Protein AF-H0JKA9-F1 (afdb_monomer_lite)

Foldseek 3Di:
DPPPPDPVVVVVVVVLVVLLVVLLVQLVVLVVVPPDPVSPVSSVVSNVVSLCSLVVPQLVCLCVQVCCVVVDLPRHNVNDARPDPDGSVVVSCVPVVD

Organism: NCBI:txid1114960

Secondary structure (DSSP, 8-state):
--S---HHHHHHHHHHHHHHHHHHHHHHHHHHT-SSHHHHHHHHHHHHHHHHIIIIIIIHHHHTTTTGGG--TTT-TTT----SSS-HHHHHHHHH--

Radius of gyration: 15.96 Å; chains: 1; bounding box: 42×32×39 Å

Structure (mmCIF, N/CA/C/O backbone):
data_AF-H0JKA9-F1
#
_entry.id   AF-H0JKA9-F1
#
loop_
_atom_site.group_PDB
_atom_site.id
_atom_site.type_symbol
_atom_site.label_atom_id
_atom_site.label_alt_id
_atom_site.label_comp_id
_atom_site.label_asym_id
_atom_site.label_entity_id
_atom_site.label_seq_id
_atom_site.pdbx_PDB_ins_code
_atom_site.Cartn_x
_atom_site.Cartn_y
_atom_site.Cartn_z
_atom_site.occupancy
_atom_site.B_iso_or_equiv
_atom_site.auth_seq_id
_atom_site.auth_comp_id
_atom_site.auth_asym_id
_atom_site.auth_atom_id
_atom_site.pdbx_PDB_model_num
ATOM 1 N N . MET A 1 1 ? 24.072 -7.246 -7.534 1.00 41.16 1 MET A N 1
ATOM 2 C CA . MET A 1 1 ? 23.351 -7.774 -6.353 1.00 41.16 1 MET A CA 1
ATOM 3 C C . MET A 1 1 ? 21.886 -7.992 -6.741 1.00 41.16 1 MET A C 1
ATOM 5 O O . MET A 1 1 ? 20.998 -7.378 -6.177 1.00 41.16 1 MET A O 1
ATOM 9 N N . GLU A 1 2 ? 21.650 -8.845 -7.743 1.00 47.44 2 GLU A N 1
ATOM 10 C CA . GLU A 1 2 ? 20.366 -8.993 -8.466 1.00 47.44 2 GLU A CA 1
ATOM 11 C C . GLU A 1 2 ? 19.804 -10.425 -8.308 1.00 47.44 2 GLU A C 1
ATOM 13 O O . GLU A 1 2 ? 19.156 -10.948 -9.200 1.00 47.44 2 GLU A O 1
ATOM 18 N N . ASN A 1 3 ? 20.147 -11.136 -7.223 1.00 48.16 3 ASN A N 1
ATOM 19 C CA . ASN A 1 3 ? 20.003 -12.604 -7.176 1.00 48.16 3 ASN A CA 1
ATOM 20 C C . ASN A 1 3 ? 19.256 -13.162 -5.956 1.00 48.16 3 ASN A C 1
ATOM 22 O O . ASN A 1 3 ? 19.370 -14.347 -5.656 1.00 48.16 3 ASN A O 1
ATOM 26 N N . SER A 1 4 ? 18.464 -12.336 -5.269 1.00 54.62 4 SER A N 1
ATOM 27 C CA . SER A 1 4 ? 17.674 -12.810 -4.120 1.00 54.62 4 SER A CA 1
ATOM 28 C C . SER A 1 4 ? 16.213 -12.371 -4.129 1.00 54.62 4 SER A C 1
ATOM 30 O O . SER A 1 4 ? 15.542 -12.600 -3.133 1.00 54.62 4 SER A O 1
ATOM 32 N N . ARG A 1 5 ? 15.714 -11.763 -5.216 1.00 60.56 5 ARG A N 1
ATOM 33 C CA . ARG A 1 5 ? 14.281 -11.488 -5.388 1.00 60.56 5 ARG A CA 1
ATOM 34 C C . ARG A 1 5 ? 13.608 -12.784 -5.821 1.00 60.56 5 ARG A C 1
ATOM 36 O O . ARG A 1 5 ? 13.795 -13.234 -6.947 1.00 60.56 5 ARG A O 1
ATOM 43 N N . GLY A 1 6 ? 12.936 -13.448 -4.890 1.00 74.00 6 GLY A N 1
ATOM 44 C CA . GLY A 1 6 ? 12.428 -14.803 -5.090 1.00 74.00 6 GLY A CA 1
ATOM 45 C C . GLY A 1 6 ? 10.987 -15.001 -4.618 1.00 74.00 6 GLY A C 1
ATOM 46 O O . GLY A 1 6 ? 10.311 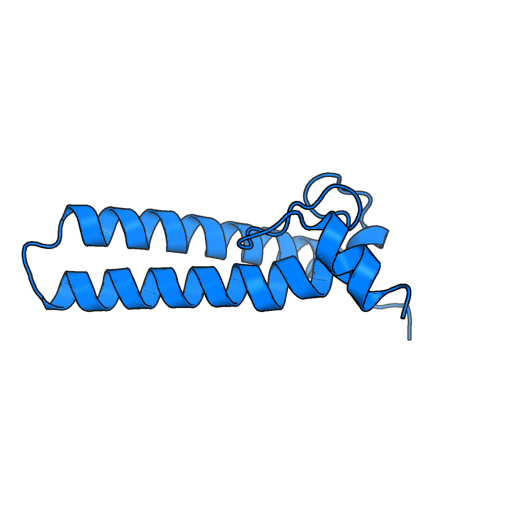-14.056 -4.209 1.00 74.00 6 GLY A O 1
ATOM 47 N N . PRO A 1 7 ? 10.511 -16.261 -4.565 1.00 74.88 7 PRO A N 1
ATOM 48 C CA . PRO A 1 7 ? 9.157 -16.608 -4.105 1.00 74.88 7 PRO A CA 1
ATOM 49 C C . PRO A 1 7 ? 8.853 -16.178 -2.663 1.00 74.88 7 PRO A C 1
ATOM 51 O O . PRO A 1 7 ? 7.718 -16.267 -2.192 1.00 74.88 7 PRO A O 1
ATOM 54 N N . ARG A 1 8 ? 9.888 -15.808 -1.906 1.00 78.69 8 ARG A N 1
ATOM 55 C CA . ARG A 1 8 ? 9.783 -15.322 -0.534 1.00 78.69 8 ARG A CA 1
ATOM 56 C C . ARG A 1 8 ? 9.388 -13.847 -0.494 1.00 78.69 8 ARG A C 1
ATOM 58 O O . ARG A 1 8 ? 8.529 -13.508 0.310 1.00 78.69 8 ARG A O 1
ATOM 65 N N . ASP A 1 9 ? 9.926 -13.025 -1.389 1.00 81.50 9 ASP A N 1
ATOM 66 C CA . ASP A 1 9 ? 9.576 -11.604 -1.489 1.00 81.50 9 ASP A CA 1
ATOM 67 C C . ASP A 1 9 ? 8.193 -11.418 -2.118 1.00 81.50 9 ASP A C 1
ATOM 69 O O . ASP A 1 9 ? 7.416 -10.593 -1.652 1.00 81.50 9 ASP A O 1
ATOM 73 N N . ALA A 1 10 ? 7.826 -12.271 -3.081 1.00 81.12 10 ALA A N 1
ATOM 74 C CA . ALA A 1 10 ? 6.458 -12.327 -3.600 1.00 81.12 10 ALA A CA 1
ATOM 75 C C . ALA A 1 10 ? 5.443 -12.641 -2.481 1.00 81.12 10 ALA A C 1
ATOM 77 O O . ALA A 1 10 ? 4.443 -11.953 -2.294 1.00 81.12 10 ALA A O 1
ATOM 78 N N . ARG A 1 11 ? 5.725 -13.649 -1.643 1.00 84.00 11 ARG A N 1
ATOM 79 C CA . ARG A 1 11 ? 4.874 -13.938 -0.475 1.00 84.00 11 ARG A CA 1
ATOM 80 C C . ARG A 1 11 ? 4.860 -12.796 0.533 1.00 84.00 11 ARG A C 1
ATOM 82 O O . ARG A 1 11 ? 3.814 -12.542 1.126 1.00 84.00 11 ARG A O 1
ATOM 89 N N . TYR A 1 12 ? 5.996 -12.133 0.723 1.00 86.06 12 TYR A N 1
ATOM 90 C CA . TYR A 1 12 ? 6.104 -10.979 1.600 1.00 86.06 12 TYR A CA 1
ATOM 91 C C . TYR A 1 12 ? 5.156 -9.866 1.151 1.00 86.06 12 TYR A C 1
ATOM 93 O O . TYR A 1 12 ? 4.273 -9.499 1.922 1.00 86.06 12 TYR A O 1
ATOM 101 N N . ILE A 1 13 ? 5.239 -9.411 -0.102 1.00 84.25 13 ILE A N 1
ATOM 102 C CA . ILE A 1 13 ? 4.416 -8.296 -0.582 1.00 84.25 13 ILE A CA 1
ATOM 103 C C . ILE A 1 13 ? 2.917 -8.614 -0.528 1.00 84.25 13 ILE A C 1
ATOM 105 O O . ILE A 1 13 ? 2.143 -7.818 -0.001 1.00 84.25 13 ILE A O 1
ATOM 109 N N . HIS A 1 14 ? 2.497 -9.822 -0.921 1.00 84.19 14 HIS A N 1
ATOM 110 C CA . HIS A 1 14 ? 1.094 -10.228 -0.786 1.00 84.19 14 HIS A CA 1
ATOM 111 C C . HIS A 1 14 ? 0.644 -10.294 0.680 1.00 84.19 14 HIS A C 1
ATOM 113 O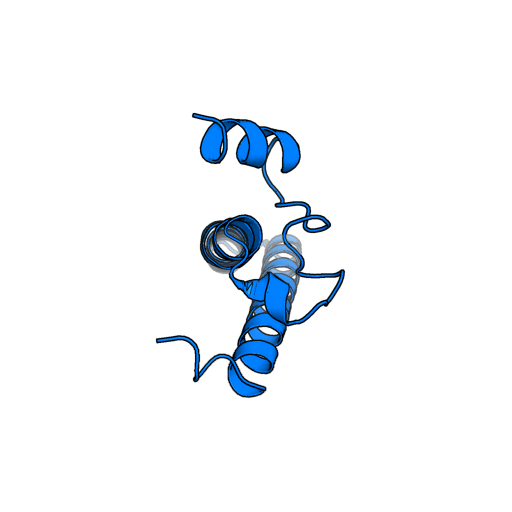 O . HIS A 1 14 ? -0.497 -9.952 1.000 1.00 84.19 14 HIS A O 1
ATOM 119 N N . SER A 1 15 ? 1.525 -10.718 1.593 1.00 86.31 15 SER A N 1
ATOM 120 C CA . SER A 1 15 ? 1.222 -10.721 3.026 1.00 86.31 15 SER A CA 1
ATOM 121 C C . SER A 1 15 ? 1.110 -9.307 3.600 1.00 86.31 15 SER A C 1
ATOM 123 O O . SER A 1 15 ? 0.214 -9.069 4.408 1.00 86.31 15 SER A O 1
ATOM 125 N N . VAL A 1 16 ? 1.933 -8.365 3.130 1.00 86.75 16 VAL A N 1
ATOM 126 C CA . VAL A 1 16 ? 1.875 -6.943 3.499 1.00 86.75 16 VAL A CA 1
ATOM 127 C C . VAL A 1 16 ? 0.574 -6.314 2.999 1.00 86.75 16 VAL A C 1
ATOM 129 O O . VAL A 1 16 ? -0.136 -5.702 3.792 1.00 86.75 16 VAL A O 1
ATOM 132 N N . ILE A 1 17 ? 0.185 -6.554 1.741 1.00 84.94 17 ILE A N 1
ATOM 133 C CA . ILE A 1 17 ? -1.101 -6.092 1.180 1.00 84.94 17 ILE A CA 1
ATOM 134 C C . ILE A 1 17 ? -2.269 -6.637 1.998 1.00 84.94 17 ILE A C 1
ATOM 136 O O . ILE A 1 17 ? -3.189 -5.909 2.371 1.00 84.94 17 ILE A O 1
ATOM 140 N N . ARG A 1 18 ? -2.235 -7.931 2.332 1.00 85.50 18 ARG A N 1
ATOM 141 C CA . ARG A 1 18 ? -3.276 -8.537 3.163 1.00 85.50 18 ARG A CA 1
ATOM 142 C C . ARG A 1 18 ? -3.306 -7.924 4.563 1.00 85.50 18 ARG A C 1
ATOM 144 O O . ARG A 1 18 ? -4.395 -7.680 5.074 1.00 85.50 18 ARG A O 1
ATOM 151 N N . ALA A 1 19 ? -2.151 -7.679 5.178 1.00 84.88 19 ALA A N 1
ATOM 152 C CA . ALA A 1 19 ? -2.057 -7.055 6.493 1.00 84.88 19 ALA A CA 1
ATOM 153 C C . ALA A 1 19 ? -2.614 -5.625 6.477 1.00 84.88 19 ALA A C 1
ATOM 155 O O . ALA A 1 19 ? -3.412 -5.293 7.350 1.00 84.88 19 ALA A O 1
ATOM 156 N N . GLN A 1 20 ? -2.273 -4.825 5.463 1.00 86.69 20 GLN A N 1
ATOM 157 C CA . GLN A 1 20 ? -2.804 -3.476 5.258 1.00 86.69 20 GLN A CA 1
ATOM 158 C C . GLN A 1 20 ? -4.334 -3.503 5.147 1.00 86.69 20 GLN A C 1
ATOM 160 O O . GLN A 1 20 ? -5.012 -2.847 5.940 1.00 86.69 20 GLN A O 1
ATOM 165 N N . ARG A 1 21 ? -4.886 -4.346 4.261 1.00 86.19 21 ARG A N 1
ATOM 166 C CA . ARG A 1 21 ? -6.340 -4.433 4.036 1.00 86.19 21 ARG A CA 1
ATOM 167 C C . ARG A 1 21 ? -7.078 -4.908 5.284 1.00 86.19 21 ARG A C 1
ATOM 169 O O . ARG A 1 21 ? -8.123 -4.367 5.640 1.00 86.19 21 ARG A O 1
ATOM 176 N N . VAL A 1 22 ? -6.536 -5.911 5.979 1.00 85.31 22 VAL A N 1
ATOM 177 C CA . VAL A 1 22 ? -7.110 -6.417 7.236 1.00 85.31 22 VAL A CA 1
ATOM 178 C C . VAL A 1 22 ? -7.089 -5.334 8.305 1.00 85.31 22 VAL A C 1
ATOM 180 O O . VAL A 1 22 ? -8.091 -5.144 8.991 1.00 85.31 22 VAL A O 1
ATOM 183 N N . LEU A 1 23 ? -5.980 -4.611 8.445 1.00 83.00 23 LEU A N 1
ATOM 184 C CA . LEU A 1 23 ? -5.840 -3.564 9.446 1.00 83.00 23 LEU A CA 1
ATOM 185 C C . LEU A 1 23 ? -6.771 -2.381 9.159 1.00 83.00 23 LEU A C 1
ATOM 187 O O . LEU A 1 23 ? -7.353 -1.828 10.091 1.00 83.00 23 LEU A O 1
ATOM 191 N N . GLU A 1 24 ? -6.985 -2.054 7.885 1.00 84.88 24 GLU A N 1
ATOM 192 C CA . GLU A 1 24 ? -7.960 -1.050 7.477 1.00 84.88 24 GLU A CA 1
ATOM 193 C C . GLU A 1 24 ? -9.391 -1.472 7.840 1.00 84.88 24 GLU A C 1
ATOM 195 O O . GLU A 1 24 ? -10.111 -0.727 8.509 1.00 84.88 24 GLU A O 1
ATOM 200 N N . VAL A 1 25 ? -9.802 -2.684 7.458 1.00 84.69 25 VAL A N 1
ATOM 201 C CA . VAL A 1 25 ? -11.149 -3.199 7.753 1.00 84.69 25 VAL A CA 1
ATOM 202 C C . VAL A 1 25 ? -11.370 -3.308 9.261 1.00 84.69 25 VAL A C 1
ATOM 204 O O . VAL A 1 25 ? -12.385 -2.831 9.769 1.00 84.69 25 VAL A O 1
ATOM 207 N N . VAL A 1 26 ? -10.409 -3.865 10.003 1.00 82.69 26 VAL A N 1
ATOM 208 C CA . VAL A 1 26 ? -10.478 -3.986 11.468 1.00 82.69 26 VAL A CA 1
ATOM 209 C C . VAL A 1 26 ? -10.514 -2.610 12.126 1.00 82.69 26 VAL A C 1
ATOM 211 O O . VAL A 1 26 ? -11.330 -2.397 13.022 1.00 82.69 26 VAL A O 1
ATOM 214 N N . GLY A 1 27 ? -9.689 -1.665 11.672 1.00 79.69 27 GLY A N 1
ATOM 215 C CA . GLY A 1 27 ? -9.677 -0.290 12.166 1.00 79.69 27 GLY A CA 1
ATOM 216 C C . GLY A 1 27 ? -11.023 0.405 11.956 1.00 79.69 27 GLY A C 1
ATOM 217 O O . GLY A 1 27 ? -11.589 0.954 12.904 1.00 79.69 27 GLY A O 1
ATOM 218 N N . ARG A 1 28 ? -11.603 0.299 10.753 1.00 82.81 28 ARG A N 1
ATOM 219 C CA . ARG A 1 28 ? -12.937 0.837 10.441 1.00 82.81 28 ARG A CA 1
ATOM 220 C C . ARG A 1 28 ? -14.025 0.166 11.287 1.00 82.81 28 ARG A C 1
ATOM 222 O O . ARG A 1 28 ? -14.828 0.865 11.903 1.00 82.81 28 ARG A O 1
ATOM 229 N N . CYS A 1 29 ? -14.035 -1.163 11.400 1.00 80.75 29 CYS A N 1
ATOM 230 C CA . CYS A 1 29 ? -15.000 -1.900 12.226 1.00 80.75 29 CYS A CA 1
ATOM 231 C C . CYS A 1 29 ? -14.883 -1.561 13.723 1.00 80.75 29 CYS A C 1
ATOM 233 O O . CYS A 1 29 ? -15.898 -1.402 14.405 1.00 80.75 29 CYS A O 1
ATOM 235 N N . ALA A 1 30 ? -13.662 -1.401 14.240 1.00 77.88 30 ALA A N 1
ATOM 236 C CA . ALA A 1 30 ? -13.415 -0.997 15.623 1.00 77.88 30 ALA A CA 1
ATOM 237 C C . ALA A 1 30 ? -13.969 0.407 15.916 1.00 77.88 30 ALA A C 1
ATOM 239 O O . ALA A 1 30 ? -14.498 0.644 17.008 1.00 77.88 30 ALA A O 1
ATOM 240 N N . LEU A 1 31 ? -13.916 1.309 14.930 1.00 73.06 31 LEU A N 1
ATOM 241 C CA . LEU A 1 31 ? -14.510 2.643 15.016 1.00 73.06 31 LEU A CA 1
ATOM 242 C C . LEU A 1 31 ? -16.043 2.623 14.927 1.00 73.06 31 LEU A C 1
ATOM 244 O O . LEU A 1 31 ? -16.687 3.351 15.682 1.00 73.06 31 LEU A O 1
ATOM 248 N N . PHE A 1 32 ? -16.649 1.746 14.117 1.00 68.06 32 PHE A N 1
ATOM 249 C CA . PHE A 1 32 ? -18.114 1.583 14.071 1.00 68.06 32 PHE A CA 1
ATOM 250 C C . PHE A 1 32 ? -18.714 1.140 15.423 1.00 68.06 32 PHE A C 1
ATOM 252 O O . PHE A 1 32 ? -19.837 1.514 15.756 1.00 68.06 32 PHE A O 1
ATOM 259 N N . GLY A 1 33 ? -17.958 0.409 16.252 1.00 62.41 33 GLY A N 1
ATOM 260 C CA . GLY A 1 33 ? -18.346 0.013 17.617 1.00 62.41 33 GLY A CA 1
ATOM 261 C C . GLY A 1 33 ? -17.891 0.968 18.735 1.00 62.41 33 GLY A C 1
ATOM 262 O O . GLY A 1 33 ? -17.941 0.611 19.923 1.00 62.41 33 GLY A O 1
ATOM 263 N N . SER A 1 34 ? -17.395 2.162 18.393 1.00 57.84 34 SER A N 1
ATOM 264 C CA . SER A 1 34 ? -16.678 3.054 19.309 1.00 57.84 34 SER A CA 1
ATOM 265 C C . SER A 1 34 ? -17.600 3.886 20.209 1.00 57.84 34 SER A C 1
ATOM 267 O O . SER A 1 34 ? -17.603 5.114 20.192 1.00 57.84 34 SER A O 1
ATOM 269 N N . ARG A 1 35 ? -18.338 3.215 21.097 1.00 60.88 35 ARG A N 1
ATOM 270 C CA . ARG A 1 35 ? -18.957 3.865 22.268 1.00 60.88 35 ARG A CA 1
ATOM 271 C C . ARG A 1 35 ? -18.020 3.912 23.488 1.00 60.88 35 ARG A C 1
ATOM 273 O O . ARG A 1 35 ? -18.393 4.438 24.529 1.00 60.88 35 ARG A O 1
ATOM 280 N N . ARG A 1 36 ? -16.797 3.362 23.376 1.00 67.38 36 ARG A N 1
ATOM 281 C CA . ARG A 1 36 ? -15.756 3.341 24.426 1.00 67.38 36 ARG A CA 1
ATOM 282 C C . ARG A 1 36 ? -14.440 3.936 23.908 1.00 67.38 36 ARG A C 1
ATOM 284 O O . ARG A 1 36 ? -13.905 3.450 22.917 1.00 67.38 36 ARG A O 1
ATOM 291 N N . ARG A 1 37 ? -13.876 4.908 24.641 1.00 71.62 37 ARG A N 1
ATOM 292 C CA . ARG A 1 37 ? -12.650 5.674 24.303 1.00 71.62 37 ARG A CA 1
ATOM 293 C C . ARG A 1 37 ? -11.427 4.801 23.968 1.00 71.62 37 ARG A C 1
ATOM 295 O O . ARG A 1 37 ? -10.629 5.168 23.119 1.00 71.62 37 ARG A O 1
ATOM 302 N N . SER A 1 38 ? -11.312 3.622 24.583 1.00 71.38 38 SER A N 1
ATOM 303 C CA . SER A 1 38 ? -10.237 2.655 24.299 1.00 71.38 38 SER A CA 1
ATOM 304 C C . SER A 1 38 ? -10.340 2.024 22.900 1.00 71.38 38 SER A C 1
ATOM 306 O O . SER A 1 38 ? -9.326 1.895 22.221 1.00 71.38 38 SER A O 1
ATOM 308 N N . ARG A 1 39 ? -11.552 1.704 22.418 1.00 71.75 39 ARG A N 1
ATOM 309 C CA . ARG A 1 39 ? -11.750 1.152 21.062 1.00 71.75 39 ARG A CA 1
ATOM 310 C C . ARG A 1 39 ? -11.492 2.193 19.980 1.00 71.75 39 ARG A C 1
ATOM 312 O O . ARG A 1 39 ? -10.995 1.840 18.920 1.00 71.75 39 ARG A O 1
ATOM 319 N N . TRP A 1 40 ? -11.767 3.460 20.286 1.00 77.12 40 TRP A N 1
ATOM 320 C CA . TRP A 1 40 ? -11.411 4.582 19.424 1.00 77.12 40 TRP A CA 1
ATOM 321 C C . TRP A 1 40 ? -9.897 4.684 19.223 1.00 77.12 40 TRP A C 1
ATOM 323 O O . TRP A 1 40 ? -9.437 4.718 18.090 1.00 77.12 40 TRP A O 1
ATOM 333 N N . ILE A 1 41 ? -9.116 4.659 20.311 1.00 78.94 41 ILE A N 1
ATOM 334 C CA . ILE A 1 41 ? -7.647 4.740 20.236 1.00 78.94 41 ILE A CA 1
ATOM 335 C C . ILE A 1 41 ? -7.080 3.563 19.436 1.00 78.94 41 ILE A C 1
ATOM 337 O O . ILE A 1 41 ? -6.240 3.769 18.567 1.00 78.94 41 ILE A O 1
ATOM 341 N N . ILE A 1 42 ? -7.563 2.343 19.694 1.00 79.62 42 ILE A N 1
ATOM 342 C CA . ILE A 1 42 ? -7.104 1.144 18.980 1.00 79.62 42 ILE A CA 1
ATOM 343 C C . ILE A 1 42 ? -7.476 1.218 17.493 1.00 79.62 42 ILE A C 1
ATOM 345 O O . ILE A 1 42 ? -6.632 0.939 16.647 1.00 79.62 42 ILE A O 1
ATOM 349 N N . GLY A 1 43 ? -8.706 1.627 17.167 1.00 79.25 43 GLY A N 1
ATOM 350 C CA . GLY A 1 43 ? -9.158 1.787 15.785 1.00 79.25 43 GLY A CA 1
ATOM 351 C C . GLY A 1 43 ? -8.351 2.841 15.028 1.00 79.25 43 GLY A C 1
ATOM 352 O O . GLY A 1 43 ? -7.875 2.572 13.930 1.00 79.25 43 GLY A O 1
ATOM 353 N N . THR A 1 44 ? -8.118 4.007 15.637 1.00 82.12 44 THR A N 1
ATOM 354 C CA . THR A 1 44 ? -7.291 5.069 15.048 1.00 82.12 44 THR A CA 1
ATOM 355 C C . THR A 1 44 ? -5.845 4.616 14.862 1.00 82.12 44 THR A C 1
ATOM 357 O O . THR A 1 44 ? -5.304 4.787 13.777 1.00 82.12 44 THR A O 1
ATOM 360 N N . ALA A 1 45 ? -5.230 3.987 15.869 1.00 84.25 45 ALA A N 1
ATOM 361 C CA . ALA A 1 45 ? -3.856 3.492 15.768 1.00 84.25 45 ALA A CA 1
ATOM 362 C C . ALA A 1 45 ? -3.706 2.420 14.675 1.00 84.25 45 ALA A C 1
ATOM 364 O O . ALA A 1 45 ? -2.746 2.457 13.908 1.00 84.25 45 ALA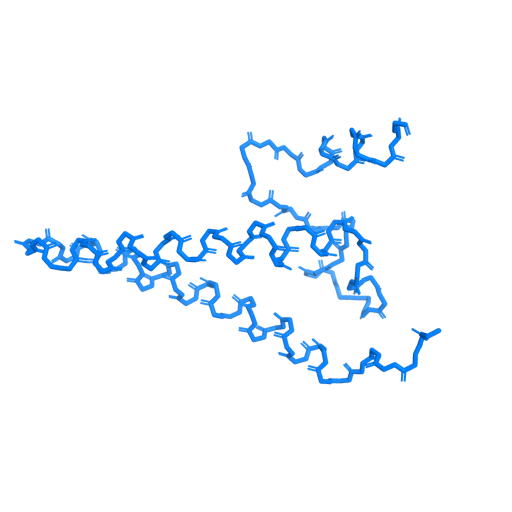 A O 1
ATOM 365 N N . ALA A 1 46 ? -4.678 1.508 14.564 1.00 82.12 46 ALA A N 1
ATOM 366 C CA . ALA A 1 46 ? -4.733 0.521 13.492 1.00 82.12 46 ALA A CA 1
ATOM 367 C C . ALA A 1 46 ? -4.798 1.196 12.113 1.00 82.12 46 ALA A C 1
ATOM 369 O O . ALA A 1 46 ? -3.973 0.905 11.253 1.00 82.12 46 ALA A O 1
ATOM 370 N N . LEU A 1 47 ? -5.706 2.156 11.915 1.00 84.94 47 LEU A N 1
ATOM 371 C CA . LEU A 1 47 ? -5.802 2.888 10.649 1.00 84.94 47 LEU A CA 1
ATOM 372 C C . LEU A 1 47 ? -4.539 3.692 10.326 1.00 84.94 47 LEU A C 1
ATOM 374 O O . LEU A 1 47 ? -4.124 3.732 9.170 1.00 84.94 47 LEU A O 1
ATOM 378 N N . SER A 1 48 ? -3.899 4.301 11.327 1.00 82.81 48 SER A N 1
ATOM 379 C CA . SER A 1 48 ? -2.631 5.009 11.135 1.00 82.81 48 SER A CA 1
ATOM 380 C C . SER A 1 48 ? -1.521 4.067 10.675 1.00 82.81 48 SER A C 1
ATOM 382 O O . SER A 1 48 ? -0.817 4.395 9.724 1.00 82.81 48 SER A O 1
ATOM 384 N N . LEU A 1 49 ? -1.386 2.884 11.286 1.00 83.75 49 LEU A N 1
ATOM 385 C CA . LEU A 1 49 ? -0.422 1.882 10.821 1.00 83.75 49 LEU A CA 1
ATOM 386 C C . LEU A 1 49 ? -0.758 1.383 9.412 1.00 83.75 49 LEU A C 1
ATOM 388 O O . LEU A 1 49 ? 0.147 1.276 8.589 1.00 83.75 49 LEU A O 1
ATOM 392 N N . ALA A 1 50 ? -2.038 1.130 9.113 1.00 84.50 50 ALA A N 1
ATOM 393 C CA . ALA A 1 50 ? -2.466 0.698 7.782 1.00 84.50 50 ALA A CA 1
ATOM 394 C C . ALA A 1 50 ? -2.052 1.727 6.726 1.00 84.50 50 ALA A C 1
ATOM 396 O O . ALA A 1 50 ? -1.504 1.364 5.689 1.00 84.50 50 ALA A O 1
ATOM 397 N N . LYS A 1 51 ? -2.227 3.018 7.031 1.00 83.31 51 LYS A N 1
ATOM 398 C CA . LYS A 1 51 ? -1.828 4.097 6.130 1.00 83.31 51 LYS A CA 1
ATOM 399 C C . LYS A 1 51 ? -0.313 4.205 5.973 1.00 83.31 51 LYS A C 1
ATOM 401 O O . LYS A 1 51 ? 0.146 4.445 4.865 1.00 83.31 51 LYS A O 1
ATOM 406 N N . ILE A 1 52 ? 0.467 4.020 7.039 1.00 85.00 52 ILE A N 1
ATOM 407 C CA . ILE A 1 52 ? 1.938 4.041 6.953 1.00 85.00 52 ILE A CA 1
ATOM 408 C C . ILE A 1 52 ? 2.439 2.918 6.040 1.00 85.00 52 ILE A C 1
ATOM 410 O O . ILE A 1 52 ? 3.282 3.178 5.185 1.00 85.00 52 ILE A O 1
ATOM 414 N N . ILE A 1 53 ? 1.899 1.705 6.189 1.00 84.75 53 ILE A N 1
ATOM 415 C CA . ILE A 1 53 ? 2.258 0.549 5.353 1.00 84.75 53 ILE A CA 1
ATOM 416 C C . ILE A 1 53 ? 1.871 0.810 3.891 1.00 84.75 53 ILE A C 1
ATOM 418 O O . ILE A 1 53 ? 2.702 0.654 2.998 1.00 84.75 53 ILE A O 1
ATOM 422 N N . GLU A 1 54 ? 0.650 1.291 3.647 1.00 82.25 54 GLU A N 1
ATOM 423 C CA . GLU A 1 54 ? 0.187 1.668 2.304 1.00 82.25 54 GLU A CA 1
ATOM 424 C C . GLU A 1 54 ? 1.119 2.700 1.654 1.00 82.25 54 GLU A C 1
ATOM 426 O O . GLU A 1 54 ? 1.468 2.582 0.484 1.00 82.25 54 GLU A O 1
ATOM 431 N N . ASN A 1 55 ? 1.560 3.705 2.415 1.00 79.94 55 ASN A N 1
ATOM 432 C CA . ASN A 1 55 ? 2.311 4.827 1.863 1.00 79.94 55 ASN A CA 1
ATOM 433 C C . ASN A 1 55 ? 3.798 4.519 1.666 1.00 79.94 55 ASN A C 1
ATOM 435 O O . ASN A 1 55 ? 4.359 4.794 0.607 1.00 79.94 55 ASN A O 1
ATOM 439 N N . MET A 1 56 ? 4.444 3.976 2.698 1.00 81.69 56 MET A N 1
ATOM 440 C CA . MET A 1 56 ? 5.899 3.813 2.736 1.00 81.69 56 MET A CA 1
ATOM 441 C C . MET A 1 56 ? 6.359 2.462 2.206 1.00 81.69 56 MET A C 1
ATOM 443 O O . MET A 1 56 ? 7.484 2.356 1.729 1.00 81.69 56 MET A O 1
ATOM 447 N N . GLU A 1 57 ? 5.522 1.431 2.288 1.00 80.88 57 GLU A N 1
ATOM 448 C CA . GLU A 1 57 ? 5.937 0.075 1.942 1.00 80.88 57 GLU A CA 1
ATOM 449 C C . GLU A 1 57 ? 5.328 -0.424 0.637 1.00 80.88 57 GLU A C 1
ATOM 451 O O . GLU A 1 57 ? 6.023 -1.068 -0.149 1.00 80.88 57 GLU A O 1
ATOM 456 N N . LEU A 1 58 ? 4.063 -0.097 0.376 1.00 81.12 58 LEU A N 1
ATOM 457 C CA . LEU A 1 58 ? 3.411 -0.421 -0.890 1.00 81.12 58 LEU A CA 1
ATOM 458 C C . LEU A 1 58 ? 3.661 0.691 -1.909 1.00 81.12 58 LEU A C 1
ATOM 460 O O . LEU A 1 58 ? 4.429 0.485 -2.843 1.00 81.12 58 LEU A O 1
ATOM 464 N N . GLY A 1 59 ? 3.121 1.890 -1.684 1.00 76.06 59 GLY A N 1
ATOM 465 C CA . GLY A 1 59 ? 3.237 3.035 -2.590 1.00 76.06 59 GLY A CA 1
ATOM 466 C C . GLY A 1 59 ? 4.675 3.343 -2.999 1.00 76.06 59 GLY A C 1
ATOM 467 O O . GLY A 1 59 ? 5.006 3.263 -4.178 1.00 76.06 59 GLY A O 1
ATOM 468 N N . HIS A 1 60 ? 5.556 3.622 -2.039 1.00 79.38 60 HIS A N 1
ATOM 469 C CA . HIS A 1 60 ? 6.946 3.980 -2.337 1.00 79.38 60 HIS A CA 1
ATOM 470 C C . HIS A 1 60 ? 7.707 2.875 -3.097 1.00 79.38 60 HIS A C 1
ATOM 472 O O . HIS A 1 60 ? 8.275 3.134 -4.158 1.00 79.38 60 HIS A O 1
ATOM 478 N N . ASN A 1 61 ? 7.680 1.626 -2.613 1.00 81.19 61 ASN A N 1
ATOM 479 C CA . ASN A 1 61 ? 8.446 0.534 -3.230 1.00 81.19 61 ASN A CA 1
ATOM 480 C C . ASN A 1 61 ? 7.878 0.115 -4.594 1.00 81.19 61 ASN A C 1
ATOM 482 O O . ASN A 1 61 ? 8.644 -0.170 -5.517 1.00 81.19 61 ASN A O 1
ATOM 486 N N . VAL A 1 62 ? 6.549 0.090 -4.744 1.00 80.88 62 VAL A N 1
ATOM 487 C CA . VAL A 1 62 ? 5.898 -0.200 -6.028 1.00 80.88 62 VAL A CA 1
ATOM 488 C C . VAL A 1 62 ? 6.199 0.907 -7.034 1.00 80.88 62 VAL A C 1
ATOM 490 O O . VAL A 1 62 ? 6.605 0.612 -8.154 1.00 80.88 62 VAL A O 1
ATOM 493 N N . MET A 1 63 ? 6.100 2.183 -6.649 1.00 75.38 63 MET A N 1
ATOM 494 C CA . MET A 1 63 ? 6.398 3.290 -7.561 1.00 75.38 63 MET A CA 1
ATOM 495 C C . MET A 1 63 ? 7.875 3.377 -7.961 1.00 75.38 63 MET A C 1
ATOM 497 O O . MET A 1 63 ? 8.163 3.831 -9.068 1.00 75.38 63 MET A O 1
ATOM 501 N N . HIS A 1 64 ? 8.791 2.894 -7.117 1.00 77.75 64 HIS A N 1
ATOM 502 C CA . HIS A 1 64 ? 10.207 2.712 -7.454 1.00 77.75 64 HIS A CA 1
ATOM 503 C C . HIS A 1 64 ? 10.493 1.487 -8.343 1.00 77.75 64 HIS A C 1
ATOM 505 O O . HIS A 1 64 ? 11.649 1.240 -8.685 1.00 77.75 64 HIS A O 1
ATOM 511 N N . GLY A 1 65 ? 9.475 0.709 -8.726 1.00 75.25 65 GLY A N 1
ATOM 512 C CA . GLY A 1 65 ? 9.629 -0.457 -9.600 1.00 75.25 65 GLY A CA 1
ATOM 513 C C . GLY A 1 65 ? 10.251 -1.671 -8.908 1.00 75.25 65 GLY A C 1
ATOM 514 O O . GLY A 1 65 ? 10.701 -2.605 -9.572 1.00 75.25 65 GLY A O 1
ATOM 515 N N . GLN A 1 66 ? 10.271 -1.706 -7.569 1.00 79.75 66 GLN A N 1
ATOM 516 C CA . GLN A 1 66 ? 10.861 -2.809 -6.798 1.00 79.75 66 GLN A CA 1
ATOM 517 C C . GLN A 1 66 ? 10.204 -4.165 -7.097 1.00 79.75 66 GLN A C 1
ATOM 519 O O . GLN A 1 66 ? 10.844 -5.208 -6.949 1.00 79.75 66 GLN A O 1
ATOM 524 N N . TRP A 1 67 ? 8.938 -4.138 -7.511 1.00 80.25 67 TRP A N 1
ATOM 525 C CA . TRP A 1 67 ? 8.077 -5.299 -7.719 1.00 80.25 67 TRP A CA 1
ATOM 526 C C . TRP A 1 67 ? 7.789 -5.594 -9.199 1.00 80.25 67 TRP A C 1
ATOM 528 O O . TRP A 1 67 ? 7.174 -6.613 -9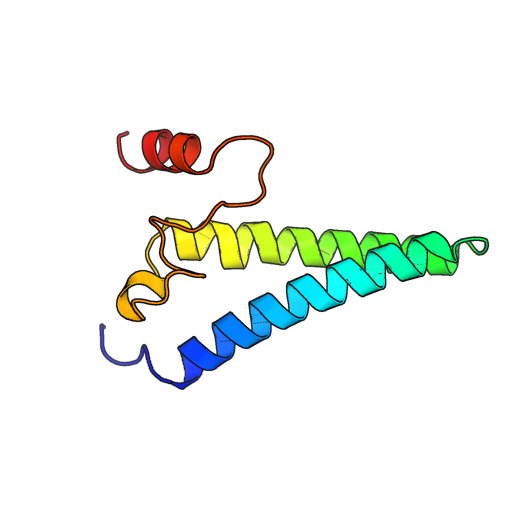.502 1.00 80.25 67 TRP A O 1
ATOM 538 N N . ASP A 1 68 ? 8.303 -4.774 -10.123 1.00 80.12 68 ASP A N 1
ATOM 539 C CA . ASP A 1 68 ? 8.034 -4.883 -11.567 1.00 80.12 68 ASP A CA 1
ATOM 540 C C . ASP A 1 68 ? 8.502 -6.224 -12.160 1.00 80.12 68 ASP A C 1
ATOM 542 O O . ASP A 1 68 ? 7.916 -6.735 -13.109 1.00 80.12 68 ASP A O 1
ATOM 546 N N . TRP A 1 69 ? 9.503 -6.858 -11.542 1.00 78.06 69 TRP A N 1
ATOM 547 C CA . TRP A 1 69 ? 10.004 -8.179 -11.935 1.00 78.06 69 TRP A CA 1
ATOM 548 C C . TRP A 1 69 ? 8.987 -9.321 -11.752 1.00 78.06 69 TRP A C 1
ATOM 550 O O . TRP A 1 69 ? 9.171 -10.382 -12.347 1.00 78.06 69 TRP A O 1
ATOM 560 N N . MET A 1 70 ? 7.929 -9.141 -10.950 1.00 78.69 70 MET A N 1
ATOM 561 C CA . MET A 1 70 ? 6.890 -10.165 -10.762 1.00 78.69 70 MET A CA 1
ATOM 562 C C . MET A 1 70 ? 5.859 -10.199 -11.894 1.00 78.69 70 MET A C 1
ATOM 564 O O . MET A 1 70 ? 5.106 -11.167 -11.962 1.00 78.69 70 MET A O 1
ATOM 568 N N . ASN A 1 71 ? 5.820 -9.189 -12.778 1.00 76.56 71 ASN A N 1
ATOM 569 C CA . ASN A 1 71 ? 4.799 -9.057 -13.832 1.00 76.56 71 ASN A CA 1
ATOM 570 C C . ASN A 1 71 ? 3.350 -9.207 -13.312 1.00 76.56 71 ASN A C 1
ATOM 572 O O . ASN A 1 71 ? 2.462 -9.654 -14.037 1.00 76.56 71 ASN A O 1
ATOM 576 N N . ASP A 1 72 ? 3.109 -8.846 -12.051 1.00 75.62 72 ASP A N 1
ATOM 577 C CA . ASP A 1 72 ? 1.789 -8.917 -11.434 1.00 75.62 72 ASP A CA 1
ATOM 578 C C . ASP A 1 72 ? 1.070 -7.566 -11.607 1.00 75.62 72 ASP A C 1
ATOM 580 O O . ASP A 1 72 ? 1.549 -6.553 -11.084 1.00 75.62 72 ASP A O 1
ATOM 584 N N . PRO A 1 73 ? -0.068 -7.520 -12.329 1.00 70.88 73 PRO A N 1
ATOM 585 C CA . PRO A 1 73 ? -0.792 -6.282 -12.597 1.00 70.88 73 PRO A CA 1
ATOM 586 C C . PRO A 1 73 ? -1.355 -5.614 -11.336 1.00 70.88 73 PRO A C 1
ATOM 588 O O . PRO A 1 73 ? -1.676 -4.430 -11.395 1.00 70.88 73 PRO A O 1
ATOM 591 N N . GLU A 1 74 ? -1.480 -6.308 -10.202 1.00 67.25 74 GLU A N 1
ATOM 592 C CA . GLU A 1 74 ? -1.922 -5.690 -8.946 1.00 67.25 74 GLU A CA 1
ATOM 593 C C . GLU A 1 74 ? -0.817 -4.916 -8.226 1.00 67.25 74 GLU A C 1
ATOM 595 O O . GLU A 1 74 ? -1.148 -4.157 -7.332 1.00 67.25 74 GLU A O 1
ATOM 600 N N . ILE A 1 75 ? 0.466 -5.095 -8.557 1.00 69.50 75 ILE A N 1
ATOM 601 C CA . ILE A 1 75 ? 1.611 -4.492 -7.833 1.00 69.50 75 ILE A CA 1
ATOM 602 C C . ILE A 1 75 ? 2.682 -3.936 -8.771 1.00 69.50 75 ILE A C 1
ATOM 604 O O . ILE A 1 75 ? 3.793 -3.614 -8.345 1.00 69.50 75 ILE A O 1
ATOM 608 N N . HIS A 1 76 ? 2.360 -3.836 -10.056 1.00 75.12 76 HIS A N 1
ATOM 609 C CA . HIS A 1 76 ? 3.248 -3.261 -11.045 1.00 75.12 76 HIS A CA 1
ATOM 610 C C . HIS A 1 76 ? 3.219 -1.738 -10.936 1.00 75.12 76 HIS A C 1
ATOM 612 O O . HIS A 1 76 ? 2.156 -1.128 -10.816 1.00 75.12 76 HIS A O 1
ATOM 618 N N . SER A 1 77 ? 4.385 -1.099 -11.027 1.00 68.00 77 SER A N 1
ATOM 619 C CA . SER A 1 77 ? 4.506 0.351 -10.923 1.00 68.00 77 SER A CA 1
ATOM 620 C C . SER A 1 77 ? 3.581 1.104 -11.890 1.00 68.00 77 SER A C 1
ATOM 622 O O . SER A 1 77 ? 3.206 2.240 -11.607 1.00 68.00 77 SER A O 1
ATOM 624 N N . THR A 1 78 ? 3.253 0.526 -13.050 1.00 67.19 78 THR A N 1
ATOM 625 C CA . THR A 1 78 ? 2.433 1.130 -14.118 1.00 67.19 78 THR A CA 1
ATOM 626 C C . THR A 1 78 ? 0.928 1.068 -13.872 1.00 67.19 78 THR A C 1
ATOM 628 O O . THR A 1 78 ? 0.205 1.890 -14.423 1.00 67.19 78 THR A O 1
ATOM 631 N N . SER A 1 79 ? 0.456 0.114 -13.072 1.00 68.12 79 SER A N 1
ATOM 632 C CA . SER A 1 79 ? -0.967 -0.097 -12.778 1.00 68.12 79 SER A CA 1
ATOM 633 C C . SER A 1 79 ? -1.331 0.185 -11.322 1.00 68.12 79 SER A C 1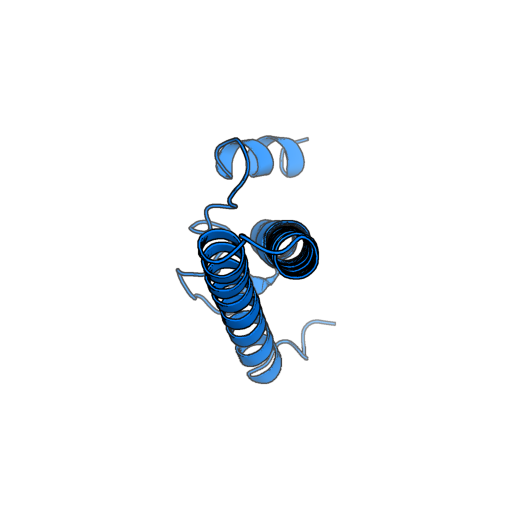
ATOM 635 O O . SER A 1 79 ? -2.514 0.296 -11.003 1.00 68.12 79 SER A O 1
ATOM 637 N N . TRP A 1 80 ? -0.340 0.295 -10.435 1.00 69.62 80 TRP A N 1
ATOM 638 C CA . TRP A 1 80 ? -0.559 0.611 -9.030 1.00 69.62 80 TRP A CA 1
ATOM 639 C C . TRP A 1 80 ? -1.011 2.057 -8.843 1.00 69.62 80 TRP A C 1
ATOM 641 O O . TRP A 1 80 ? -0.225 2.998 -8.980 1.00 69.62 80 TRP A O 1
ATOM 651 N N . GLU A 1 81 ? -2.269 2.213 -8.444 1.00 63.16 81 GLU A N 1
ATOM 652 C CA . GLU A 1 81 ? -2.785 3.470 -7.921 1.00 63.16 81 GLU A CA 1
ATOM 653 C C . GLU A 1 81 ? -2.426 3.573 -6.435 1.00 63.16 81 GLU A C 1
ATOM 655 O O . GLU A 1 81 ? -3.070 2.998 -5.557 1.00 63.16 81 GLU A O 1
ATOM 660 N N . TRP A 1 82 ? -1.362 4.313 -6.148 1.00 64.38 82 TRP A N 1
ATOM 661 C CA . TRP A 1 82 ? -1.029 4.749 -4.806 1.00 64.38 82 TRP A CA 1
ATOM 662 C C . TRP A 1 82 ? -2.168 5.610 -4.252 1.00 64.38 82 TRP A C 1
ATOM 664 O O . TRP A 1 82 ? -2.384 6.726 -4.731 1.00 64.38 82 TRP A O 1
ATOM 674 N N . ASP A 1 83 ? -2.854 5.095 -3.223 1.00 62.41 83 ASP A N 1
ATOM 675 C CA . ASP A 1 83 ? -3.903 5.791 -2.466 1.00 62.41 83 ASP A CA 1
ATOM 676 C C . ASP A 1 83 ? -3.336 7.019 -1.732 1.00 62.41 83 ASP A C 1
ATOM 678 O O . ASP A 1 83 ? -3.085 7.032 -0.523 1.00 62.41 83 ASP A O 1
ATOM 682 N N . GLN A 1 84 ? -3.105 8.082 -2.487 1.00 52.97 84 GLN A N 1
ATOM 683 C CA . GLN A 1 84 ? -2.775 9.410 -2.006 1.00 52.97 84 GLN A CA 1
ATOM 684 C C . GLN A 1 84 ? -3.821 10.397 -2.497 1.00 52.97 84 GLN A C 1
ATOM 686 O O . GLN A 1 84 ? -4.610 10.129 -3.396 1.00 52.97 84 GLN A O 1
ATOM 691 N N . THR A 1 85 ? -3.795 11.599 -1.935 1.00 47.44 85 THR A N 1
ATOM 692 C CA . THR A 1 85 ? -4.682 12.713 -2.298 1.00 47.44 85 THR A CA 1
ATOM 693 C C . THR A 1 85 ? -4.540 13.208 -3.751 1.00 47.44 85 THR A C 1
ATOM 695 O O . THR A 1 85 ? -5.105 14.244 -4.087 1.00 47.44 85 THR A O 1
ATOM 698 N N . GLY A 1 86 ? -3.797 12.512 -4.617 1.00 47.41 86 GLY A N 1
ATOM 699 C CA . GLY A 1 86 ? -3.650 12.816 -6.037 1.00 47.41 86 GLY A CA 1
ATOM 700 C C . GLY A 1 86 ? -3.254 11.581 -6.861 1.00 47.41 86 GLY A C 1
ATOM 701 O O . GLY A 1 86 ? -2.789 10.599 -6.283 1.00 47.41 86 GLY A O 1
ATOM 702 N N . PRO A 1 87 ? -3.418 11.627 -8.201 1.00 56.44 87 PRO A N 1
ATOM 703 C CA . PRO A 1 87 ? -3.132 10.497 -9.083 1.00 56.44 87 PRO A CA 1
ATOM 704 C C . PRO A 1 87 ? -1.668 10.079 -8.982 1.00 56.44 87 PRO A C 1
ATOM 706 O O . PRO A 1 87 ? -0.770 10.930 -9.012 1.00 56.44 87 PRO A O 1
ATOM 709 N N . SER A 1 88 ? -1.410 8.778 -8.925 1.00 58.94 88 SER A N 1
ATOM 710 C CA . SER A 1 88 ? -0.054 8.230 -8.766 1.00 58.94 88 SER A CA 1
ATOM 711 C C . SER A 1 88 ? 0.867 8.645 -9.918 1.00 58.94 88 SER A C 1
ATOM 713 O O . SER A 1 88 ? 2.036 8.970 -9.713 1.00 58.94 88 SER A O 1
ATOM 715 N N . GLU A 1 89 ? 0.299 8.785 -11.116 1.00 58.38 89 GLU A N 1
ATOM 716 C CA . GLU A 1 89 ? 0.927 9.344 -12.320 1.00 58.38 89 GLU A CA 1
ATOM 717 C C . GLU A 1 89 ? 1.571 10.727 -12.120 1.00 58.38 89 GLU A C 1
ATOM 719 O O . GLU A 1 89 ? 2.590 11.043 -12.740 1.00 58.38 89 GLU A O 1
ATOM 724 N N . HIS A 1 90 ? 1.006 11.571 -11.250 1.00 57.88 90 HIS A N 1
ATOM 725 C CA . HIS A 1 90 ? 1.556 12.898 -10.969 1.00 57.88 90 HIS A CA 1
ATOM 726 C C . HIS A 1 90 ? 2.850 12.804 -10.149 1.00 57.88 90 HIS A C 1
ATOM 728 O O . HIS A 1 90 ? 3.834 13.472 -10.469 1.00 57.88 90 HIS A O 1
ATOM 734 N N . TRP A 1 91 ? 2.880 11.931 -9.135 1.00 60.94 91 TRP A N 1
ATOM 735 C CA . TRP A 1 91 ? 4.084 11.682 -8.336 1.00 60.94 91 TRP A CA 1
ATOM 736 C C . TRP A 1 91 ? 5.195 11.076 -9.192 1.00 60.94 91 TRP A C 1
ATOM 738 O O . TRP A 1 91 ? 6.3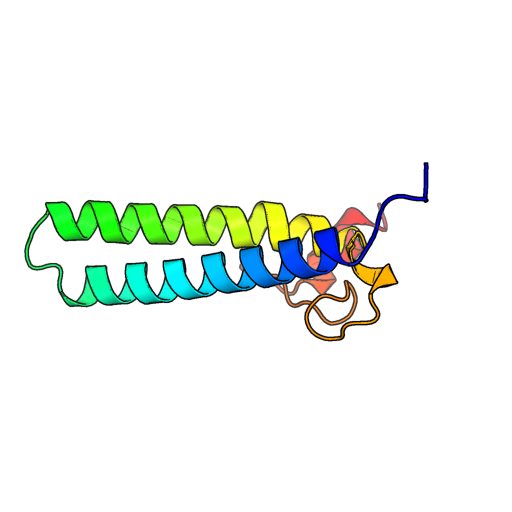36 11.532 -9.133 1.00 60.94 91 TRP A O 1
ATOM 748 N N . LYS A 1 92 ? 4.840 10.112 -10.053 1.00 58.81 92 LYS A N 1
ATOM 749 C CA . LYS A 1 92 ? 5.776 9.430 -10.955 1.00 58.81 92 LYS A CA 1
ATOM 750 C C . LYS A 1 92 ? 6.459 10.405 -11.909 1.00 58.81 92 LYS A C 1
ATOM 752 O O . LYS A 1 92 ? 7.674 10.324 -12.077 1.00 58.81 92 LYS A O 1
ATOM 757 N N . ARG A 1 93 ? 5.707 11.358 -12.473 1.00 60.66 93 ARG A N 1
ATOM 758 C CA . ARG A 1 93 ? 6.261 12.441 -13.299 1.00 60.66 93 ARG A CA 1
ATOM 759 C C . ARG A 1 93 ? 7.164 13.381 -12.506 1.00 60.66 93 ARG A C 1
ATOM 761 O O . ARG A 1 93 ? 8.259 13.670 -12.964 1.00 60.66 93 ARG A O 1
ATOM 768 N N . ALA A 1 94 ? 6.740 13.822 -11.324 1.00 58.16 94 ALA A N 1
ATOM 769 C CA . ALA A 1 94 ? 7.524 14.753 -10.513 1.00 58.16 94 ALA A CA 1
ATOM 770 C C . ALA A 1 94 ? 8.832 14.146 -9.969 1.00 58.16 94 ALA A C 1
ATOM 772 O O . ALA A 1 94 ? 9.810 14.867 -9.821 1.00 58.16 94 ALA A O 1
ATOM 773 N N . HIS A 1 95 ? 8.855 12.843 -9.668 1.00 58.81 95 HIS A N 1
ATOM 774 C CA . HIS A 1 95 ? 10.008 12.180 -9.046 1.00 58.81 95 HIS A CA 1
ATOM 775 C C . HIS A 1 95 ? 10.954 11.481 -10.032 1.00 58.81 95 HIS A C 1
ATOM 777 O O . HIS A 1 95 ? 12.123 11.319 -9.700 1.00 58.81 95 HIS A O 1
ATOM 783 N N . ASN A 1 96 ? 10.493 11.062 -11.220 1.00 56.84 96 ASN A N 1
ATOM 784 C CA . ASN A 1 96 ? 11.357 10.391 -12.209 1.00 56.84 96 ASN A CA 1
ATOM 785 C C . ASN A 1 96 ? 11.836 11.305 -13.351 1.00 56.84 96 ASN A C 1
ATOM 787 O O . ASN A 1 96 ? 12.768 10.930 -14.054 1.00 56.84 96 ASN A O 1
ATOM 791 N N . TYR A 1 97 ? 11.211 12.472 -13.558 1.00 56.62 97 TYR A N 1
ATOM 792 C CA . TYR A 1 97 ? 11.565 13.425 -14.625 1.00 56.62 97 TYR A CA 1
ATOM 793 C C . TYR A 1 97 ? 12.082 14.775 -14.090 1.00 56.62 97 TYR A C 1
ATOM 795 O O . TYR A 1 97 ? 11.871 15.805 -14.731 1.00 56.62 97 TYR A O 1
ATOM 803 N N . ALA A 1 98 ? 12.726 14.779 -12.919 1.00 48.41 98 ALA A N 1
ATOM 804 C CA . ALA A 1 98 ? 13.449 15.940 -12.392 1.00 48.41 98 ALA A CA 1
ATOM 805 C C . ALA A 1 98 ? 14.947 15.848 -12.709 1.00 48.41 98 ALA A C 1
ATOM 807 O O . ALA A 1 98 ? 15.500 14.730 -12.590 1.00 48.41 98 ALA A O 1
#

Sequence (98 aa):
MENSRGPRDARYIHSVIRAQRVLEVVGRCALFGSRRRSRWIIGTAALSLAKIIENMELGHNVMHGQWDWMNDPEIHSTSWEWDQTGPSEHWKRAHNYA

pLDDT: mean 73.12, std 11.63, range [41.16, 86.75]